Protein AF-A0A0E9Y1R6-F1 (afdb_monomer_lite)

Secondary structure (DSSP, 8-state):
-EEETTTTEEEEEEESSSEEEEEEEE---SS---------TT----PPP--

InterPro domains:
  IPR001870 B30.2/SPRY domain [PS50188] (1-51)
  IPR013320 Concanavalin A-like lectin/glucanase domain superfamily [SSF49899] (2-48)
  IPR043136 B30.2/SPRY domain superfamily [G3DSA:2.60.120.920] (1-50)

Organism: Anguilla anguilla (NCBI:txid7936)

pLDDT: mean 94.06, std 6.38, range [55.28, 97.94]

Structure (mmCIF, N/CA/C/O backbone):
data_AF-A0A0E9Y1R6-F1
#
_entry.id   AF-A0A0E9Y1R6-F1
#
loop_
_atom_site.group_PDB
_atom_site.id
_atom_site.type_symbol
_atom_site.label_atom_id
_atom_site.label_alt_id
_atom_site.label_comp_id
_atom_site.label_asym_id
_atom_site.label_entity_id
_atom_site.label_seq_id
_atom_site.pdbx_PDB_ins_code
_atom_site.Cartn_x
_atom_site.Cartn_y
_atom_site.Cartn_z
_atom_site.occupancy
_atom_site.B_iso_or_equiv
_atom_site.auth_seq_id
_atom_site.auth_comp_id
_atom_site.auth_asym_id
_atom_site.auth_atom_id
_atom_site.pdbx_PDB_model_num
ATOM 1 N N . MET A 1 1 ? -0.153 -1.110 -2.124 1.00 90.31 1 MET A N 1
ATOM 2 C CA . MET A 1 1 ? -0.337 -1.246 -0.660 1.00 90.31 1 MET A CA 1
ATOM 3 C C . MET A 1 1 ? -1.638 -1.988 -0.429 1.00 90.31 1 MET A C 1
ATOM 5 O O . MET A 1 1 ? -2.581 -1.708 -1.155 1.00 90.31 1 MET A O 1
ATOM 9 N N . TYR A 1 2 ? -1.685 -2.921 0.520 1.00 93.81 2 TYR A N 1
ATOM 10 C CA . TYR A 1 2 ? -2.912 -3.638 0.870 1.00 93.81 2 TYR A CA 1
ATOM 11 C C . TYR A 1 2 ? -3.207 -3.486 2.359 1.00 93.81 2 TYR A C 1
ATOM 13 O O . TYR A 1 2 ? -2.324 -3.729 3.184 1.00 93.81 2 TYR A O 1
ATOM 21 N N . LEU A 1 3 ? -4.434 -3.086 2.681 1.00 94.62 3 LEU A N 1
ATOM 22 C CA . LEU A 1 3 ? -4.907 -2.882 4.043 1.00 94.62 3 LEU A CA 1
ATOM 23 C C . LEU A 1 3 ? -6.134 -3.757 4.288 1.00 94.62 3 LEU A C 1
ATOM 25 O O . LEU A 1 3 ? -7.173 -3.566 3.661 1.00 94.62 3 LEU A O 1
ATOM 29 N N . ASP A 1 4 ? -6.007 -4.690 5.225 1.00 95.12 4 ASP A N 1
ATOM 30 C CA . ASP A 1 4 ? -7.123 -5.455 5.769 1.00 95.12 4 ASP A CA 1
ATOM 31 C C . ASP A 1 4 ? -7.401 -4.965 7.191 1.00 95.12 4 ASP A C 1
ATOM 33 O O . ASP A 1 4 ? -6.706 -5.314 8.150 1.00 95.12 4 ASP A O 1
ATOM 37 N N . HIS A 1 5 ? -8.426 -4.122 7.319 1.00 91.75 5 HIS A N 1
ATOM 38 C CA . HIS A 1 5 ? -8.836 -3.562 8.603 1.00 91.75 5 HIS A CA 1
ATOM 39 C C . HIS A 1 5 ? -9.355 -4.619 9.578 1.00 91.75 5 HIS A C 1
ATOM 41 O O . HIS A 1 5 ? -9.114 -4.496 10.775 1.00 91.75 5 HIS A O 1
ATOM 47 N N . ARG A 1 6 ? -10.064 -5.647 9.091 1.00 92.25 6 ARG A N 1
ATOM 48 C CA . ARG A 1 6 ? -10.660 -6.672 9.960 1.00 92.25 6 ARG A CA 1
ATOM 49 C C . ARG A 1 6 ? -9.589 -7.596 10.512 1.00 92.25 6 ARG A C 1
ATOM 51 O O . ARG A 1 6 ? -9.609 -7.913 11.695 1.00 92.25 6 ARG A O 1
ATOM 58 N N . ALA A 1 7 ? -8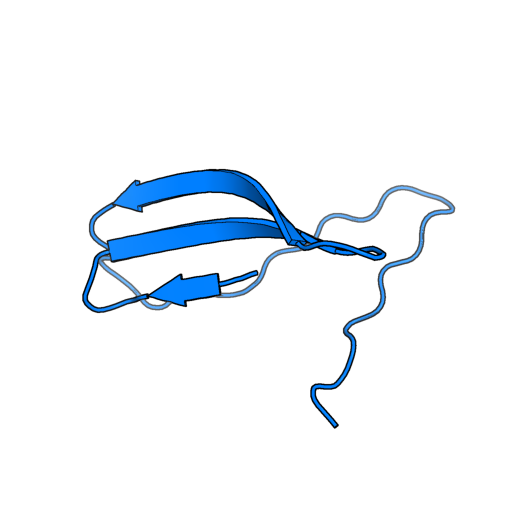.649 -7.995 9.662 1.00 95.44 7 ALA A N 1
ATOM 59 C CA . ALA A 1 7 ? -7.528 -8.826 10.064 1.00 95.44 7 ALA A CA 1
ATOM 60 C C . ALA A 1 7 ? -6.389 -8.028 10.717 1.00 95.44 7 ALA A C 1
ATOM 62 O O . ALA A 1 7 ? -5.388 -8.637 11.078 1.00 95.44 7 ALA A O 1
ATOM 63 N N . GLY A 1 8 ? -6.477 -6.697 10.839 1.00 96.00 8 GLY A N 1
ATOM 64 C CA . GLY A 1 8 ? -5.415 -5.876 11.433 1.00 96.00 8 GLY A CA 1
ATOM 65 C C . GLY A 1 8 ? -4.089 -5.964 10.672 1.00 96.00 8 GLY A C 1
ATOM 66 O O . GLY A 1 8 ? -3.018 -6.028 11.269 1.00 96.00 8 GLY A O 1
ATOM 67 N N . THR A 1 9 ? -4.147 -6.062 9.344 1.00 97.50 9 THR A N 1
ATOM 68 C CA . THR A 1 9 ? -2.972 -6.304 8.502 1.00 97.50 9 THR A CA 1
ATOM 69 C C . THR A 1 9 ? -2.718 -5.146 7.550 1.00 97.50 9 THR A C 1
ATOM 71 O O . THR A 1 9 ? -3.597 -4.762 6.784 1.00 97.50 9 THR A O 1
ATOM 74 N N . LEU A 1 10 ? -1.472 -4.681 7.500 1.00 96.94 10 LEU A N 1
ATOM 75 C CA . LEU A 1 10 ? -0.956 -3.816 6.441 1.00 96.94 10 LEU A CA 1
ATOM 76 C C . LEU A 1 10 ? 0.178 -4.538 5.709 1.00 96.94 10 LEU A C 1
ATOM 78 O O . LEU A 1 10 ? 1.097 -5.053 6.341 1.00 96.94 10 LEU A O 1
ATOM 82 N N . SER A 1 11 ? 0.119 -4.610 4.381 1.00 97.25 11 SER A N 1
ATOM 83 C CA . SER A 1 11 ? 1.132 -5.282 3.559 1.00 97.25 11 SER A CA 1
ATOM 84 C C . SER A 1 11 ? 1.636 -4.408 2.410 1.00 97.25 11 SER A C 1
ATOM 86 O O . SER A 1 11 ? 0.868 -3.746 1.702 1.00 97.25 11 S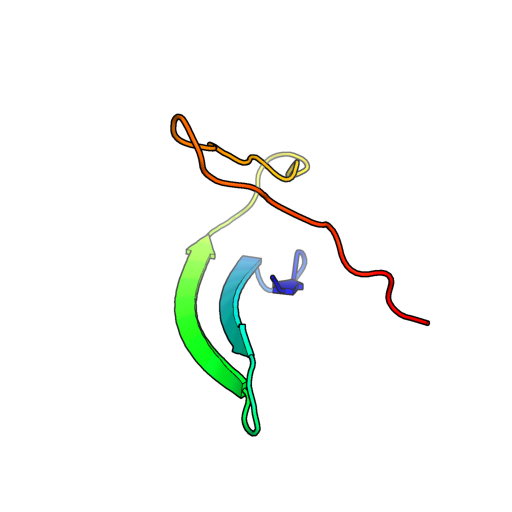ER A O 1
ATOM 88 N N . PHE A 1 12 ? 2.952 -4.441 2.215 1.00 96.94 12 PHE A N 1
ATOM 89 C CA . PHE A 1 12 ? 3.686 -3.732 1.173 1.00 96.94 12 PHE A CA 1
ATOM 90 C C . PHE A 1 12 ? 4.258 -4.735 0.179 1.00 96.94 12 PHE A C 1
ATOM 92 O O . PHE A 1 12 ? 4.833 -5.747 0.579 1.00 96.94 12 PHE A O 1
ATOM 99 N N . TYR A 1 13 ? 4.115 -4.434 -1.109 1.00 96.69 13 TYR A N 1
ATOM 100 C CA . TYR A 1 13 ? 4.528 -5.306 -2.202 1.00 96.69 13 TYR A CA 1
ATOM 101 C C . TYR A 1 13 ? 5.390 -4.532 -3.194 1.00 96.69 13 TYR A C 1
ATOM 103 O O . TYR A 1 13 ? 5.129 -3.353 -3.437 1.00 96.69 13 TYR A O 1
ATOM 111 N N . SER A 1 14 ? 6.367 -5.216 -3.784 1.00 95.56 14 SER A N 1
ATOM 112 C CA . SER A 1 14 ? 6.971 -4.809 -5.050 1.00 95.56 14 SER A CA 1
ATOM 113 C C . SER A 1 14 ? 6.125 -5.3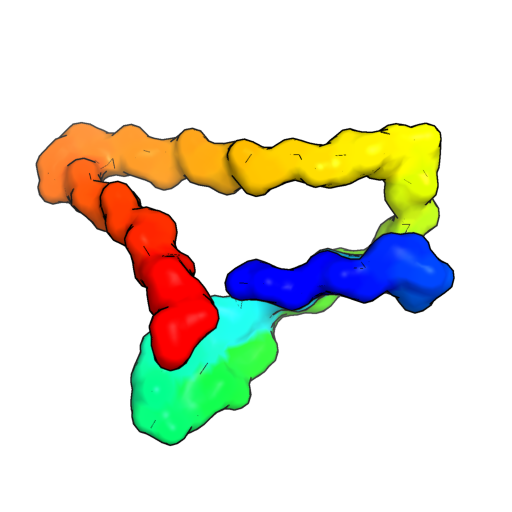85 -6.177 1.00 95.56 14 SER A C 1
ATOM 115 O O . SER A 1 14 ? 5.756 -6.561 -6.118 1.00 95.56 14 SER A O 1
ATOM 117 N N . VAL A 1 15 ? 5.792 -4.560 -7.167 1.00 94.19 15 VAL A N 1
ATOM 118 C CA . VAL A 1 15 ? 4.972 -4.954 -8.315 1.00 94.19 15 VAL A CA 1
ATOM 119 C C . VAL A 1 15 ? 5.777 -4.708 -9.585 1.00 94.19 15 VAL A C 1
ATOM 121 O O . VAL A 1 15 ? 6.081 -3.562 -9.911 1.00 94.19 15 VAL A O 1
ATOM 124 N N . SER A 1 16 ? 6.126 -5.790 -10.274 1.00 93.25 16 SER A N 1
ATOM 125 C CA . SER A 1 16 ? 6.693 -5.793 -11.627 1.00 93.25 16 SER A CA 1
ATOM 126 C C . SER A 1 16 ? 5.959 -6.856 -12.457 1.00 93.25 16 SER A C 1
ATOM 128 O O . SER A 1 16 ? 4.737 -6.785 -12.551 1.00 93.25 16 SER A O 1
ATOM 130 N N . ASP A 1 17 ? 6.655 -7.870 -12.981 1.00 95.62 17 ASP A N 1
ATOM 131 C CA . ASP A 1 17 ? 6.041 -9.041 -13.628 1.00 95.62 17 ASP A CA 1
ATOM 132 C C . ASP A 1 17 ? 5.341 -9.952 -12.608 1.00 95.62 17 ASP A C 1
ATOM 134 O O . ASP A 1 17 ? 4.373 -10.644 -12.915 1.00 95.62 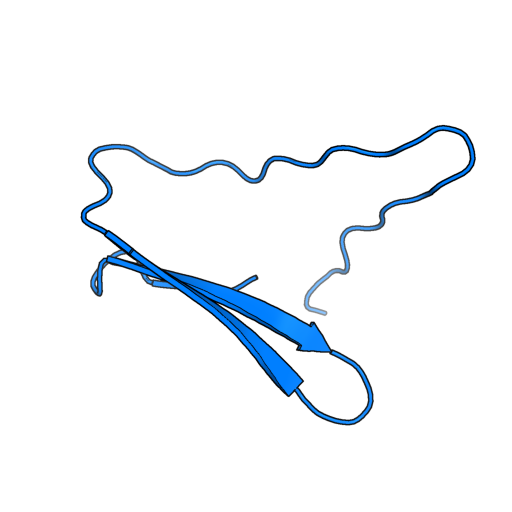17 ASP A O 1
ATOM 138 N N . THR A 1 18 ? 5.825 -9.936 -11.365 1.00 94.62 18 THR A N 1
ATOM 139 C CA . THR A 1 18 ? 5.247 -10.667 -10.237 1.00 94.62 18 THR A CA 1
ATOM 140 C C . THR A 1 18 ? 5.028 -9.735 -9.054 1.00 94.62 18 THR A C 1
ATOM 142 O O . THR A 1 18 ? 5.728 -8.732 -8.897 1.00 94.62 18 THR A O 1
ATOM 145 N N . MET A 1 19 ? 4.090 -10.091 -8.175 1.00 96.38 19 MET A N 1
ATOM 146 C CA . MET A 1 19 ? 3.918 -9.414 -6.891 1.00 96.38 19 MET A CA 1
ATOM 147 C C . MET A 1 19 ? 4.740 -10.109 -5.805 1.00 96.38 19 MET A C 1
ATOM 149 O O . MET A 1 19 ? 4.460 -11.252 -5.448 1.00 96.38 19 MET A O 1
ATOM 153 N N . THR A 1 20 ? 5.701 -9.392 -5.226 1.00 97.62 20 THR A N 1
ATOM 154 C CA . THR A 1 20 ? 6.542 -9.899 -4.130 1.00 97.62 20 THR A CA 1
ATOM 155 C C . THR A 1 20 ? 6.206 -9.174 -2.835 1.00 97.62 20 THR A C 1
ATOM 157 O O . THR A 1 20 ? 6.265 -7.944 -2.784 1.00 97.62 20 THR A O 1
ATOM 160 N N . LEU A 1 21 ? 5.864 -9.918 -1.777 1.00 97.56 21 LEU A N 1
ATOM 161 C CA . LEU A 1 21 ? 5.642 -9.355 -0.441 1.00 97.56 21 LEU A CA 1
ATOM 162 C C . LEU A 1 21 ? 6.967 -8.826 0.122 1.00 97.56 21 LEU A C 1
ATOM 164 O O . LEU A 1 21 ? 7.916 -9.586 0.288 1.00 97.56 21 LEU A O 1
ATOM 168 N N . LEU A 1 22 ? 7.018 -7.532 0.432 1.00 97.94 22 LEU A N 1
ATOM 169 C CA . LEU A 1 22 ? 8.191 -6.878 1.019 1.00 97.94 22 LEU A CA 1
ATOM 170 C C . LEU A 1 22 ? 8.095 -6.819 2.539 1.00 97.94 22 LEU A C 1
ATOM 172 O O . LEU A 1 22 ? 9.053 -7.113 3.247 1.00 97.94 22 LEU A O 1
ATOM 176 N N . HIS A 1 23 ? 6.935 -6.403 3.047 1.00 97.75 23 HIS A N 1
ATOM 177 C CA . HIS A 1 23 ? 6.735 -6.224 4.476 1.00 97.75 23 HIS A CA 1
ATOM 178 C C . HIS A 1 23 ? 5.271 -6.405 4.858 1.00 97.75 23 HIS A C 1
ATOM 180 O O . HIS A 1 23 ? 4.372 -5.999 4.117 1.00 97.75 23 HIS A O 1
ATOM 186 N N . ARG A 1 24 ? 5.042 -6.978 6.040 1.00 97.69 24 ARG A N 1
ATOM 187 C CA . ARG A 1 24 ? 3.723 -7.141 6.643 1.00 97.69 24 ARG A CA 1
ATOM 188 C C . ARG A 1 24 ? 3.776 -6.692 8.093 1.00 97.69 24 ARG A C 1
ATOM 190 O O . ARG A 1 24 ? 4.587 -7.190 8.867 1.00 97.69 24 ARG A O 1
ATOM 197 N N . VAL A 1 25 ? 2.858 -5.806 8.448 1.00 96.81 25 VAL A N 1
ATOM 198 C CA . VAL A 1 25 ? 2.606 -5.397 9.826 1.00 96.81 25 VAL A CA 1
ATOM 199 C C . VAL A 1 25 ? 1.281 -5.999 10.265 1.00 96.81 25 VAL A C 1
ATOM 201 O O . VAL A 1 25 ? 0.277 -5.874 9.562 1.00 96.81 25 VAL A O 1
ATOM 204 N N . GLN A 1 26 ? 1.297 -6.636 11.432 1.00 97.75 26 GLN A N 1
ATOM 205 C CA . GLN A 1 26 ? 0.115 -7.128 12.125 1.00 97.75 26 GLN A CA 1
ATOM 206 C C . GLN A 1 26 ? -0.105 -6.246 13.356 1.00 97.75 26 GLN A C 1
ATOM 208 O O . GLN A 1 26 ? 0.753 -6.193 14.234 1.00 97.75 26 GLN A O 1
ATOM 213 N N . THR A 1 27 ? -1.218 -5.520 13.408 1.00 95.44 27 THR A N 1
ATOM 214 C CA . THR A 1 27 ? -1.521 -4.597 14.506 1.00 95.44 27 THR A CA 1
ATOM 215 C C . THR A 1 27 ? -3.020 -4.340 14.633 1.00 95.44 27 THR A C 1
ATOM 217 O O . THR A 1 27 ? -3.782 -4.502 13.682 1.00 95.44 27 THR A O 1
ATOM 220 N N . THR A 1 28 ? -3.452 -3.905 15.812 1.00 96.62 28 THR A N 1
ATOM 221 C CA . THR A 1 28 ? -4.826 -3.458 16.040 1.00 96.62 28 THR A CA 1
ATOM 222 C C . THR A 1 28 ? -4.920 -1.970 15.733 1.00 96.62 28 THR A C 1
ATOM 224 O O . THR A 1 28 ? -4.421 -1.137 16.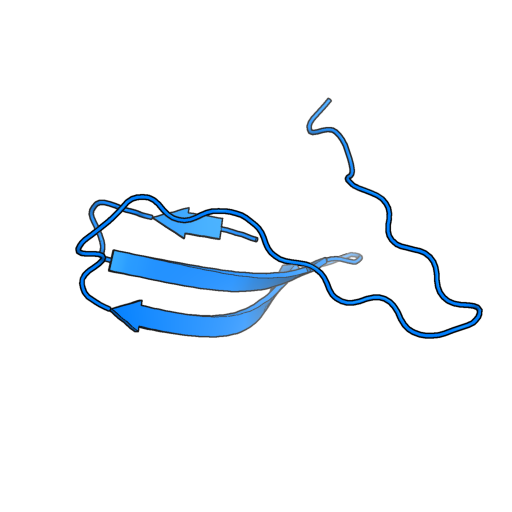489 1.00 96.62 28 THR A O 1
ATOM 227 N N . PHE A 1 29 ? -5.576 -1.619 14.628 1.00 93.81 29 PHE A N 1
ATOM 228 C CA . PHE A 1 29 ? -5.827 -0.220 14.293 1.00 93.81 29 PHE A CA 1
ATOM 229 C C . PHE A 1 29 ? -6.899 0.354 15.220 1.00 93.81 29 PHE A C 1
ATOM 231 O O . PHE A 1 29 ? -8.036 -0.111 15.231 1.00 93.81 29 PHE A O 1
ATOM 238 N N . THR A 1 30 ? -6.545 1.375 15.995 1.00 95.69 30 THR A N 1
ATOM 239 C CA . THR A 1 30 ? -7.478 2.070 16.898 1.00 95.69 30 THR A CA 1
ATOM 240 C C . THR A 1 30 ? -8.190 3.242 16.224 1.00 95.69 30 THR A C 1
ATOM 242 O O . THR A 1 30 ? -9.152 3.776 16.770 1.00 95.69 30 THR A O 1
ATOM 245 N N . GLN A 1 31 ? -7.719 3.651 15.043 1.00 93.94 31 GLN A N 1
ATOM 246 C CA . GLN A 1 31 ? -8.206 4.795 14.276 1.00 93.94 31 GLN A CA 1
ATOM 247 C C . GLN A 1 31 ? -8.102 4.514 12.764 1.00 93.94 31 GLN A C 1
ATOM 249 O O . GLN A 1 31 ? -7.354 3.614 12.362 1.00 93.94 31 GLN A O 1
ATOM 254 N N . PRO A 1 32 ? -8.828 5.267 11.912 1.00 91.69 32 PRO A N 1
ATOM 255 C CA . PRO A 1 32 ? -8.652 5.209 10.464 1.00 91.69 32 PRO A CA 1
ATOM 256 C C . PRO A 1 32 ? -7.206 5.503 10.056 1.00 91.69 32 PRO A C 1
ATOM 258 O O . PRO A 1 32 ? -6.546 6.361 10.643 1.00 91.69 32 PRO A O 1
ATOM 261 N N . LEU A 1 33 ? -6.728 4.806 9.028 1.00 92.12 33 LEU A N 1
ATOM 262 C CA . LEU A 1 33 ? -5.404 5.031 8.458 1.00 92.12 33 LEU A CA 1
ATOM 263 C C . LEU A 1 33 ? -5.491 5.952 7.244 1.00 92.12 33 LEU A C 1
ATOM 265 O O . LEU A 1 33 ? -6.415 5.844 6.440 1.00 92.12 33 LEU A O 1
ATOM 269 N N . TYR A 1 34 ? -4.474 6.793 7.084 1.00 93.00 34 TYR A N 1
ATOM 270 C CA . TYR A 1 34 ? -4.302 7.661 5.924 1.00 93.00 34 TYR A CA 1
ATOM 271 C C . TYR A 1 34 ? -2.983 7.321 5.222 1.00 93.00 34 TYR A C 1
ATOM 273 O O . TYR A 1 34 ? -1.972 7.134 5.906 1.00 93.00 34 TYR A O 1
ATOM 281 N N . PRO A 1 35 ? -2.951 7.238 3.880 1.00 92.19 35 PRO A N 1
ATOM 282 C CA . PRO A 1 35 ? -1.700 7.066 3.152 1.00 92.19 35 PRO A CA 1
ATOM 283 C C . PRO A 1 35 ? -0.756 8.253 3.387 1.00 92.19 35 PRO A C 1
ATOM 285 O O . PRO A 1 35 ? -1.131 9.402 3.162 1.00 92.19 35 PRO A O 1
ATOM 288 N N . GLY A 1 36 ? 0.473 7.969 3.818 1.00 94.69 36 GLY A N 1
ATOM 289 C CA . GLY A 1 36 ? 1.549 8.952 3.952 1.00 94.69 36 GLY A CA 1
ATOM 290 C C . GLY A 1 36 ? 2.691 8.639 2.990 1.00 94.69 36 GLY A C 1
ATOM 291 O O . GLY A 1 36 ? 3.092 7.482 2.862 1.00 94.69 36 GLY A O 1
ATOM 292 N N . PHE A 1 37 ? 3.224 9.666 2.327 1.00 94.62 37 PHE A N 1
ATOM 293 C CA . PHE A 1 37 ? 4.326 9.543 1.373 1.00 94.62 37 PHE A CA 1
ATOM 294 C C . PHE A 1 37 ? 5.399 10.592 1.666 1.00 94.62 37 PHE A C 1
ATOM 296 O O . PHE A 1 37 ? 5.080 11.744 1.948 1.00 94.62 37 PHE A O 1
ATOM 303 N N . ALA A 1 38 ? 6.666 10.200 1.553 1.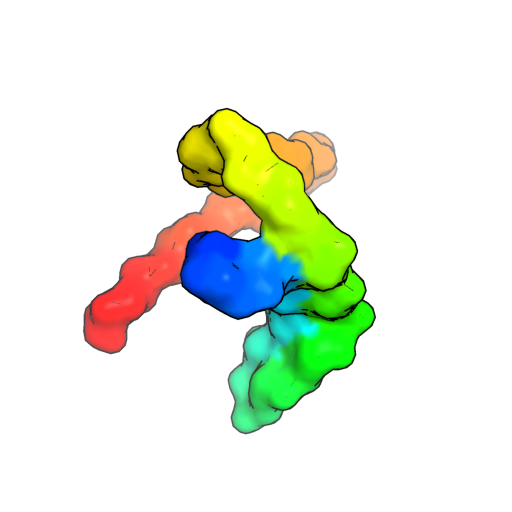00 96.12 38 ALA A N 1
ATOM 304 C CA . ALA A 1 38 ? 7.809 11.104 1.600 1.00 96.12 38 ALA A CA 1
ATOM 305 C C . ALA A 1 38 ? 8.568 10.999 0.272 1.00 96.12 38 ALA A C 1
ATOM 307 O O . ALA A 1 38 ? 8.855 9.893 -0.187 1.00 96.12 38 ALA A O 1
ATOM 308 N N . VAL A 1 39 ? 8.864 12.139 -0.356 1.00 96.50 39 VAL A N 1
ATOM 309 C CA . VAL A 1 39 ? 9.532 12.212 -1.664 1.00 96.50 39 VAL A CA 1
ATOM 310 C C . VAL A 1 39 ? 10.796 13.053 -1.522 1.00 96.50 39 VAL A C 1
ATOM 312 O O . VAL A 1 39 ? 10.746 14.173 -1.019 1.00 96.50 39 VAL A O 1
ATOM 315 N N . ASN A 1 40 ? 11.931 12.507 -1.957 1.00 97.06 40 ASN A N 1
ATOM 316 C CA . ASN A 1 40 ? 13.219 13.200 -1.927 1.00 97.06 40 ASN A CA 1
ATOM 317 C C . ASN A 1 40 ? 13.382 14.151 -3.123 1.00 97.06 40 ASN A C 1
ATOM 319 O O . ASN A 1 40 ? 12.704 14.015 -4.144 1.00 97.06 40 ASN A O 1
ATOM 323 N N . PHE A 1 41 ? 14.322 15.097 -3.016 1.00 97.38 41 PHE A N 1
ATOM 324 C CA . PHE A 1 41 ? 14.625 16.039 -4.097 1.00 97.38 41 PHE A CA 1
ATOM 325 C C . PHE A 1 41 ? 14.991 15.299 -5.396 1.00 97.38 41 PHE A C 1
ATOM 327 O O . PHE A 1 41 ? 15.812 14.385 -5.388 1.00 97.38 41 PHE A O 1
ATOM 334 N N . GLY A 1 42 ? 14.353 15.679 -6.506 1.00 97.25 42 GLY A N 1
ATOM 335 C CA . GLY A 1 42 ? 14.545 15.052 -7.819 1.00 97.25 42 GLY A CA 1
ATOM 336 C C . GLY A 1 42 ? 13.815 13.719 -8.035 1.00 97.25 42 GLY A C 1
ATOM 337 O O . GLY A 1 42 ? 13.911 13.157 -9.121 1.00 97.25 42 GLY A O 1
ATOM 338 N N . SER A 1 43 ? 13.077 13.208 -7.044 1.00 97.50 43 SER A N 1
ATOM 339 C CA . SER A 1 43 ? 12.238 12.009 -7.191 1.00 97.50 43 SER A CA 1
ATOM 340 C C . SER A 1 43 ? 10.789 12.372 -7.524 1.00 97.50 43 SER A C 1
ATOM 342 O O . SER A 1 43 ? 10.331 13.477 -7.232 1.00 97.50 43 SER A O 1
ATOM 344 N N . SER A 1 44 ? 10.042 11.429 -8.097 1.00 96.06 44 SER A N 1
ATOM 345 C CA . SER A 1 44 ? 8.605 11.567 -8.335 1.00 96.06 44 SER A CA 1
ATOM 346 C C . SER A 1 44 ? 7.841 10.360 -7.797 1.00 96.06 44 SER A C 1
ATOM 348 O O . SER A 1 44 ? 8.358 9.245 -7.731 1.00 96.06 44 SER A O 1
ATOM 350 N N . LEU A 1 45 ? 6.599 10.600 -7.385 1.00 95.75 45 LEU A N 1
ATOM 351 C CA . LEU A 1 45 ? 5.657 9.568 -6.974 1.00 95.75 45 LEU A CA 1
ATOM 352 C C . LEU A 1 45 ? 4.369 9.759 -7.764 1.00 95.75 45 LEU A C 1
ATOM 354 O O . LEU A 1 45 ? 3.876 10.878 -7.901 1.00 95.75 45 LEU A O 1
ATOM 358 N N . LYS A 1 46 ? 3.825 8.656 -8.271 1.00 95.19 46 LYS A N 1
ATOM 359 C CA . LYS A 1 46 ? 2.546 8.628 -8.970 1.00 95.19 46 LYS A CA 1
ATOM 360 C C . LYS A 1 46 ? 1.628 7.635 -8.276 1.00 95.19 46 LYS A C 1
ATOM 362 O O . LYS A 1 46 ? 2.023 6.501 -8.014 1.00 95.19 46 LYS A O 1
ATOM 367 N N . LEU A 1 47 ? 0.403 8.067 -8.002 1.00 93.25 47 LEU A N 1
ATOM 368 C CA . LEU A 1 47 ? -0.683 7.162 -7.658 1.00 93.25 47 LEU A CA 1
ATOM 369 C C . LEU A 1 47 ? -1.235 6.591 -8.964 1.00 93.25 47 LEU A C 1
ATOM 371 O O . LEU A 1 47 ? -1.596 7.345 -9.867 1.00 93.25 47 LEU A O 1
ATOM 375 N N . CYS A 1 48 ? -1.210 5.269 -9.089 1.00 91.06 48 CYS A N 1
ATOM 376 C CA . CYS A 1 48 ? -1.793 4.578 -10.231 1.00 91.06 48 CYS A CA 1
ATOM 377 C C . CYS A 1 48 ? -3.267 4.301 -9.947 1.00 91.06 48 CYS A C 1
ATOM 379 O O . CYS A 1 48 ? -3.599 3.793 -8.873 1.00 91.06 48 CYS A O 1
ATOM 381 N N . ASP A 1 49 ? -4.120 4.606 -10.920 1.00 90.25 49 ASP A N 1
ATOM 382 C CA . ASP A 1 49 ? -5.529 4.246 -10.864 1.00 90.25 49 ASP A CA 1
ATOM 383 C C . ASP A 1 49 ? -5.697 2.744 -11.090 1.00 90.25 49 ASP A C 1
ATOM 385 O O . ASP A 1 49 ? -4.969 2.124 -11.869 1.00 90.25 49 ASP A O 1
ATOM 389 N N . LEU A 1 50 ? -6.674 2.168 -10.397 1.00 77.19 50 LEU A N 1
ATOM 390 C CA . LEU A 1 50 ? -7.111 0.793 -10.594 1.00 77.19 50 LEU A CA 1
ATOM 391 C C . LEU A 1 50 ? -8.183 0.791 -11.698 1.00 77.19 50 LEU A C 1
ATOM 393 O O . LEU A 1 50 ? -9.360 0.583 -11.416 1.00 77.19 50 LEU A O 1
ATOM 397 N N . VAL A 1 51 ? -7.797 1.174 -12.917 1.00 55.28 51 VAL A N 1
ATOM 398 C CA . VAL A 1 51 ? -8.663 1.071 -14.106 1.00 55.28 51 VAL A CA 1
ATOM 399 C C . VAL A 1 51 ? -8.786 -0.369 -14.574 1.00 55.28 51 VAL A C 1
ATOM 401 O O . VAL A 1 51 ? -7.758 -1.084 -14.550 1.00 55.28 51 VAL A O 1
#

Foldseek 3Di:
DDDDQVQQKDWDWDDDVDTHTDDMDRDHDPDDDDDDDDADPPGDDDDDDPD

Sequence (51 aa):
MYLDHRAGTLSFYSVSDTMTLLHRVQTTFTQPLYPGFAVNFGSSLKLCDLV

Radius of gyration: 13.29 Å; chains: 1; bounding box: 25×27×31 Å